Protein AF-A0A9D2KHU8-F1 (afdb_monomer)

pLDDT: mean 92.54, std 10.51, range [45.75, 98.44]

Mean predicted aligned error: 7.3 Å

Sequence (64 aa):
MTEKLQLLDHVQAINWNRIDDEKDVEVWNRLTSNFWLPEKVPLSNDIQSWNTLTHDEQQMTMRV

Secondary structure (DSSP, 8-state):
----PPPPS--PPP-TTS-S-HHHHHHHHHHHHT---GGGS-GGGGHHHHTTS-HHHHHHHHH-

InterPro domains:
  IPR000358 Ribonucleotide reductase small subunit family [PF00268] (13-64)
  IPR009078 Ferritin-like superfamily [SSF47240] (11-64)
  IPR012348 Ribonucleotide reductase-like [G3DSA:1.10.620.20] (1-64)

Radius of gyration: 23.45 Å; Cα contacts (8 Å, |Δi|>4): 4; chains: 1; bounding box: 42×20×60 Å

Organism: NCBI:txid2838697

Solvent-accessible surface area (backbone atoms only — not comparable to full-atom values): 4488 Å² total; per-residue (Å²): 136,82,83,77,80,83,74,80,93,74,83,84,84,86,52,92,92,66,70,93,53,74,61,56,58,54,52,51,52,53,54,64,71,64,64,80,61,74,87,78,54,74,64,76,74,48,53,67,64,59,70,71,52,53,71,67,57,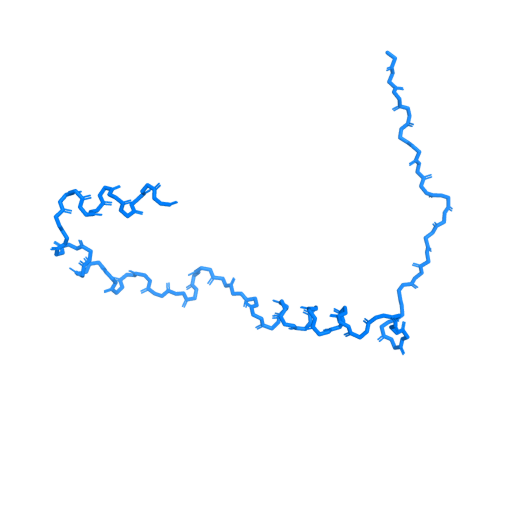51,56,52,65,77,70,114

Foldseek 3Di:
DDDDPDDDPDDDDDDPVDDPDPVVVVVVCVVVVPDDDPVVDPCVVCVVVLVVDDPVRNVVVVVD

Structure (mmCIF, N/CA/C/O backbone):
data_AF-A0A9D2KHU8-F1
#
_entry.id   AF-A0A9D2KHU8-F1
#
loop_
_atom_site.group_PDB
_atom_site.id
_atom_site.type_symbol
_atom_site.label_atom_id
_atom_site.label_alt_id
_atom_site.label_comp_id
_atom_site.label_asym_id
_atom_site.label_entity_id
_atom_site.label_seq_id
_atom_site.pdbx_PDB_ins_code
_atom_site.Cartn_x
_atom_site.Cartn_y
_atom_site.Cartn_z
_atom_site.occupancy
_atom_site.B_iso_or_equiv
_atom_site.auth_seq_id
_atom_site.auth_comp_id
_atom_site.auth_asym_id
_atom_site.auth_atom_id
_atom_site.pdbx_PDB_model_num
ATOM 1 N N . MET A 1 1 ? -21.575 0.980 -33.707 1.00 45.75 1 MET A N 1
ATOM 2 C CA . MET A 1 1 ? -20.330 0.941 -34.498 1.00 45.75 1 MET A CA 1
ATOM 3 C C . MET A 1 1 ? -19.201 0.775 -33.504 1.00 45.75 1 MET A C 1
ATOM 5 O O . MET A 1 1 ? -19.083 1.617 -32.627 1.00 45.75 1 MET A O 1
ATOM 9 N N . THR A 1 2 ? -18.492 -0.347 -33.539 1.00 52.22 2 THR A N 1
ATOM 10 C CA . THR A 1 2 ? -17.450 -0.662 -32.553 1.00 52.22 2 THR A CA 1
ATOM 11 C C . THR A 1 2 ? -16.122 -0.147 -33.092 1.00 52.22 2 THR A C 1
ATOM 13 O O . THR A 1 2 ? -15.688 -0.603 -34.150 1.00 52.22 2 THR A O 1
ATOM 16 N N . GLU A 1 3 ? -15.506 0.826 -32.419 1.00 68.00 3 GLU A N 1
ATOM 17 C CA . GLU A 1 3 ? -14.149 1.264 -32.753 1.00 68.00 3 GLU A CA 1
ATOM 18 C C . GLU A 1 3 ? -13.190 0.078 -32.617 1.00 68.00 3 GLU A C 1
ATOM 20 O O . GLU A 1 3 ? -13.107 -0.569 -31.571 1.00 68.00 3 GLU A O 1
ATOM 25 N N . LYS A 1 4 ? -12.488 -0.242 -33.708 1.00 69.31 4 LYS A N 1
ATOM 26 C CA . LYS A 1 4 ? -11.382 -1.196 -33.677 1.00 69.31 4 LYS A CA 1
ATOM 27 C C . LYS A 1 4 ? -10.254 -0.562 -32.869 1.00 69.31 4 LYS A C 1
ATOM 29 O O . LYS A 1 4 ? -9.679 0.429 -33.309 1.00 69.31 4 LYS A O 1
ATOM 34 N N . LEU A 1 5 ? -9.930 -1.155 -31.722 1.00 74.50 5 LEU A N 1
ATOM 35 C CA . LEU A 1 5 ? -8.711 -0.839 -3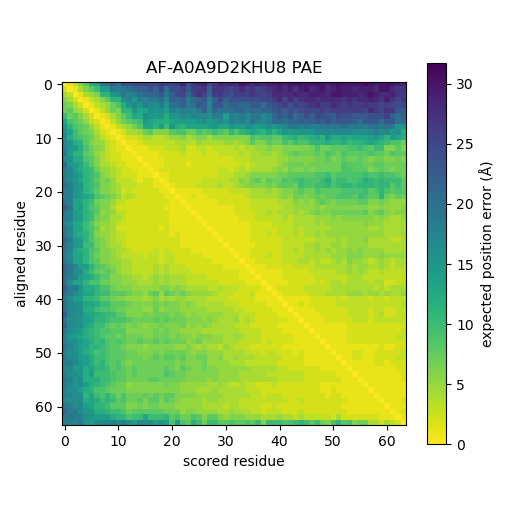0.980 1.00 74.50 5 LEU A CA 1
ATOM 36 C C . LEU A 1 5 ? -7.507 -1.006 -31.917 1.00 74.50 5 LEU A C 1
ATOM 38 O O . LEU A 1 5 ? -7.289 -2.093 -32.458 1.00 74.50 5 LEU A O 1
ATOM 42 N N . GLN A 1 6 ? -6.757 0.075 -32.137 1.00 76.38 6 GLN A N 1
ATOM 43 C CA . GLN A 1 6 ? -5.474 0.003 -32.828 1.00 76.38 6 GLN A CA 1
ATOM 44 C C . GLN A 1 6 ? -4.485 -0.742 -31.936 1.00 76.38 6 GLN A C 1
ATOM 46 O O . GLN A 1 6 ? -4.227 -0.344 -30.801 1.00 76.38 6 GLN A O 1
ATOM 51 N N . LEU A 1 7 ? -3.957 -1.844 -32.458 1.00 76.62 7 LEU A N 1
ATOM 52 C CA . LEU A 1 7 ? -2.875 -2.586 -31.830 1.00 76.62 7 LEU A CA 1
ATOM 53 C C . LEU A 1 7 ? -1.544 -2.004 -32.313 1.00 76.62 7 LEU A C 1
ATOM 55 O O . LEU A 1 7 ? -1.444 -1.533 -33.443 1.00 76.62 7 LEU A O 1
ATOM 59 N N . LEU A 1 8 ? -0.534 -2.025 -31.447 1.00 81.94 8 LEU A N 1
ATOM 60 C CA . LEU A 1 8 ? 0.820 -1.601 -31.798 1.00 81.94 8 LEU A CA 1
ATOM 61 C C . LEU A 1 8 ? 1.434 -2.595 -32.794 1.00 81.94 8 LEU A C 1
ATOM 63 O O . LEU A 1 8 ? 1.478 -3.793 -32.516 1.00 81.94 8 LEU A O 1
ATOM 67 N N . ASP A 1 9 ? 1.955 -2.089 -33.913 1.00 84.62 9 ASP A N 1
ATOM 68 C CA . ASP A 1 9 ? 2.627 -2.904 -34.938 1.00 84.62 9 ASP A CA 1
ATOM 69 C C . ASP A 1 9 ? 4.014 -3.405 -34.483 1.00 84.62 9 ASP A C 1
ATOM 71 O O . ASP A 1 9 ? 4.533 -4.391 -35.009 1.00 84.62 9 ASP A O 1
ATOM 75 N N . HIS A 1 10 ? 4.633 -2.737 -33.500 1.00 84.75 10 HIS A N 1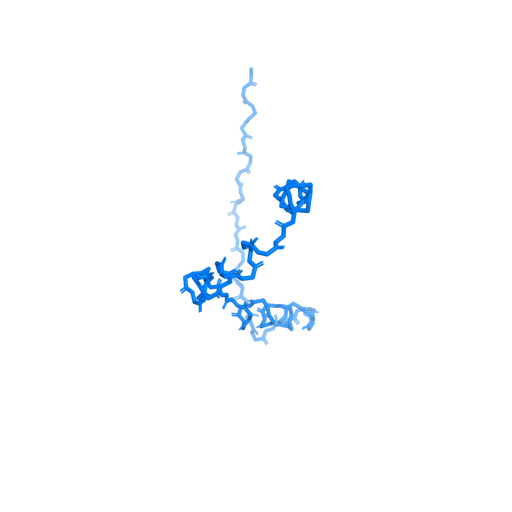
ATOM 76 C CA . HIS A 1 10 ? 5.935 -3.107 -32.945 1.00 84.75 10 HIS A CA 1
ATOM 77 C C . HIS A 1 10 ? 6.113 -2.611 -31.499 1.00 84.75 10 HIS A C 1
ATOM 79 O O . HIS A 1 10 ? 5.623 -1.542 -31.137 1.00 84.75 10 HIS A O 1
ATOM 85 N N . VAL A 1 11 ? 6.858 -3.368 -30.684 1.00 89.50 11 VAL A N 1
ATOM 86 C CA . VAL A 1 11 ? 7.237 -3.021 -29.303 1.00 89.50 11 VAL A CA 1
ATOM 87 C C . VAL A 1 11 ? 8.743 -3.208 -29.151 1.00 89.50 11 VAL A C 1
ATOM 89 O O . VAL A 1 11 ? 9.287 -4.236 -29.554 1.00 89.50 11 VAL A O 1
ATOM 92 N N . GLN A 1 12 ? 9.417 -2.224 -28.558 1.00 90.06 12 GLN A N 1
ATOM 93 C CA . GLN A 1 12 ? 10.847 -2.300 -28.269 1.00 90.06 12 GLN A CA 1
ATOM 94 C C . GLN A 1 12 ? 11.091 -2.979 -26.919 1.00 90.06 12 GLN A C 1
ATOM 96 O O . GLN A 1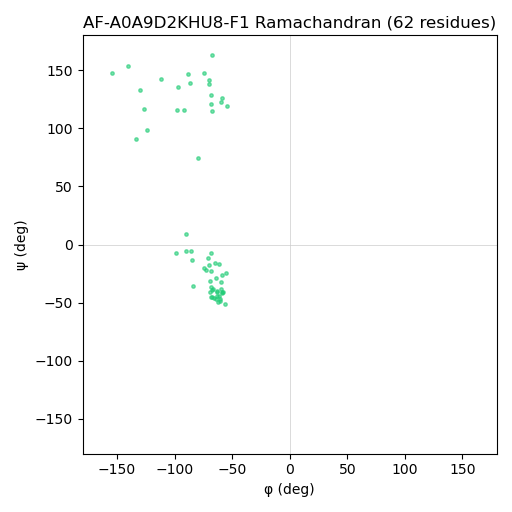 12 ? 10.380 -2.732 -25.946 1.00 90.06 12 GLN A O 1
ATOM 101 N N . ALA A 1 13 ? 12.109 -3.837 -26.859 1.00 93.88 13 ALA A N 1
ATOM 102 C CA . ALA A 1 13 ? 12.519 -4.469 -25.611 1.00 93.88 13 ALA A CA 1
ATOM 103 C C . ALA A 1 13 ? 13.159 -3.440 -24.665 1.00 93.88 13 ALA A C 1
ATOM 105 O O . ALA A 1 13 ? 13.975 -2.620 -25.084 1.00 93.88 13 ALA A O 1
ATOM 106 N N . ILE A 1 14 ? 12.816 -3.521 -23.380 1.00 94.38 14 ILE A N 1
ATOM 107 C CA . ILE A 1 14 ? 13.400 -2.678 -22.334 1.00 94.38 14 ILE A CA 1
ATOM 108 C C . ILE A 1 14 ? 14.866 -3.053 -22.072 1.00 94.38 14 ILE A C 1
ATOM 110 O O . ILE A 1 14 ? 15.217 -4.234 -22.042 1.00 94.38 14 ILE A O 1
ATOM 114 N N . ASN A 1 15 ? 15.718 -2.054 -21.833 1.00 96.00 15 ASN A N 1
ATOM 115 C CA . ASN A 1 15 ? 17.107 -2.256 -21.428 1.00 96.00 15 ASN A CA 1
ATOM 116 C C . ASN A 1 15 ? 17.406 -1.529 -20.111 1.00 96.00 15 ASN A C 1
ATOM 118 O O . ASN A 1 15 ? 17.742 -0.352 -20.106 1.00 96.00 15 ASN A O 1
ATOM 122 N N . TRP A 1 16 ? 17.375 -2.259 -18.998 1.00 95.50 16 TRP A N 1
ATOM 123 C CA . TRP A 1 16 ? 17.656 -1.712 -17.665 1.00 95.50 16 TRP A CA 1
ATOM 124 C C . TRP A 1 16 ? 19.117 -1.285 -17.437 1.00 95.50 16 TRP A C 1
ATOM 126 O O . TRP A 1 16 ? 19.418 -0.668 -16.421 1.00 95.50 16 TRP A O 1
ATOM 136 N N . ASN A 1 17 ? 20.024 -1.572 -18.377 1.00 95.56 17 ASN A N 1
ATOM 137 C CA . ASN A 1 17 ? 21.399 -1.062 -18.348 1.00 95.56 17 ASN A CA 1
ATOM 138 C C . ASN A 1 17 ? 21.549 0.287 -19.073 1.00 95.56 17 ASN A C 1
ATOM 140 O O . ASN A 1 17 ? 22.634 0.864 -19.068 1.00 95.56 17 ASN A O 1
ATOM 144 N N . ARG A 1 18 ? 20.490 0.777 -19.733 1.00 95.75 18 ARG A N 1
ATOM 145 C CA . ARG A 1 18 ? 20.447 2.079 -20.404 1.00 95.75 18 ARG A CA 1
ATOM 146 C C . ARG A 1 18 ? 19.148 2.783 -20.026 1.00 95.75 18 ARG A C 1
ATOM 148 O O . ARG A 1 18 ? 18.128 2.603 -20.681 1.00 95.75 18 ARG A O 1
ATOM 155 N N . ILE A 1 19 ? 19.221 3.559 -18.957 1.00 94.12 19 ILE A N 1
ATOM 1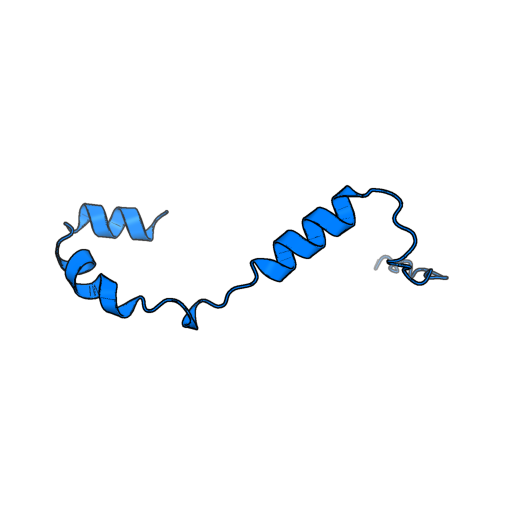56 C CA . ILE A 1 19 ? 18.091 4.285 -18.387 1.00 94.12 19 ILE A CA 1
ATOM 157 C C . ILE A 1 19 ? 18.116 5.723 -18.901 1.00 94.12 19 ILE A C 1
ATOM 159 O O . ILE A 1 19 ? 19.182 6.337 -18.929 1.00 94.12 19 ILE A O 1
ATOM 163 N N . ASP A 1 20 ? 16.958 6.237 -19.306 1.00 94.38 20 ASP A N 1
ATOM 164 C CA . ASP A 1 20 ? 16.828 7.614 -19.791 1.00 94.38 20 ASP A CA 1
ATOM 165 C C . ASP A 1 20 ? 16.660 8.617 -18.629 1.00 94.38 20 ASP A C 1
ATOM 167 O O . ASP A 1 20 ? 17.223 9.710 -18.693 1.00 94.38 20 ASP A O 1
ATOM 171 N N . ASP A 1 21 ? 15.957 8.234 -17.551 1.00 96.62 21 ASP A N 1
ATOM 172 C CA . ASP A 1 21 ? 15.821 8.997 -16.299 1.00 96.62 21 ASP A CA 1
ATOM 173 C C . ASP A 1 21 ? 16.203 8.136 -15.081 1.00 96.62 21 ASP A C 1
ATOM 175 O O . ASP A 1 21 ? 15.554 7.136 -14.764 1.00 96.62 21 ASP A O 1
ATOM 179 N N . GLU A 1 22 ? 17.255 8.525 -14.355 1.00 94.75 22 GLU A N 1
ATOM 180 C CA . GLU A 1 22 ? 17.728 7.808 -13.161 1.00 94.75 22 GLU A CA 1
ATOM 181 C C . GLU A 1 22 ? 16.634 7.625 -12.092 1.00 94.75 22 GLU A C 1
ATOM 183 O O . GLU A 1 22 ? 16.684 6.669 -11.305 1.00 94.75 22 GLU A O 1
ATOM 188 N N . LYS A 1 23 ? 15.608 8.491 -12.081 1.00 96.25 23 LYS A N 1
ATOM 189 C CA . LYS A 1 23 ? 14.489 8.392 -11.144 1.00 96.25 23 LYS A CA 1
ATOM 190 C C . LYS A 1 23 ? 13.658 7.126 -11.339 1.00 96.25 23 LYS A C 1
ATOM 192 O O . LYS A 1 23 ? 13.122 6.615 -10.353 1.00 96.25 23 LYS A O 1
ATOM 197 N N . ASP A 1 24 ? 13.596 6.580 -12.553 1.00 96.81 24 ASP A N 1
ATOM 198 C CA . ASP A 1 24 ? 12.830 5.368 -12.858 1.00 96.81 24 ASP A CA 1
ATOM 199 C C . ASP A 1 24 ? 13.335 4.170 -12.049 1.00 96.81 24 ASP A C 1
ATOM 201 O O . ASP A 1 24 ? 12.559 3.460 -11.403 1.00 96.81 24 ASP A O 1
ATOM 205 N N . VAL A 1 25 ? 14.658 3.980 -12.017 1.00 96.44 25 VAL A N 1
ATOM 206 C CA . VAL A 1 25 ? 15.289 2.893 -11.257 1.00 96.44 25 VAL A CA 1
ATOM 207 C C . VAL A 1 25 ? 15.161 3.126 -9.757 1.00 96.44 25 VAL A C 1
ATOM 209 O O . VAL A 1 25 ? 14.883 2.186 -9.011 1.00 96.44 25 VAL A O 1
ATOM 212 N N . GLU A 1 26 ? 15.329 4.366 -9.294 1.00 97.00 26 GLU A N 1
ATOM 213 C CA . GLU A 1 26 ? 15.181 4.701 -7.876 1.00 97.00 26 GLU A CA 1
ATOM 214 C C . GLU A 1 26 ? 13.763 4.384 -7.373 1.00 97.00 26 GLU A C 1
ATOM 216 O O . GLU A 1 26 ? 13.591 3.721 -6.344 1.00 97.00 26 GLU A O 1
ATOM 221 N N . VAL A 1 27 ? 12.738 4.816 -8.114 1.00 97.69 27 VAL A N 1
ATOM 222 C CA . VAL A 1 27 ? 11.331 4.588 -7.765 1.00 97.69 27 VAL A CA 1
ATOM 223 C C . VAL A 1 27 ? 10.988 3.106 -7.862 1.00 97.69 27 VAL A C 1
ATOM 225 O O . VAL A 1 27 ? 10.386 2.573 -6.928 1.00 97.69 27 VAL A O 1
ATOM 228 N N . TRP A 1 28 ? 11.413 2.417 -8.926 1.00 97.81 28 TRP A N 1
ATOM 229 C CA . TRP A 1 28 ? 11.213 0.975 -9.073 1.00 97.81 28 TRP A CA 1
ATOM 230 C C . TRP A 1 28 ? 11.791 0.198 -7.887 1.00 97.81 28 TRP A C 1
ATOM 232 O O . TRP A 1 28 ? 11.089 -0.592 -7.248 1.00 97.81 28 TRP A O 1
ATOM 242 N N . ASN A 1 29 ? 13.051 0.462 -7.537 1.00 97.31 29 ASN A N 1
ATOM 243 C CA . ASN A 1 29 ? 13.720 -0.201 -6.422 1.00 97.31 29 ASN A CA 1
ATOM 244 C C . ASN A 1 29 ? 13.037 0.121 -5.093 1.00 97.31 29 ASN A C 1
ATOM 246 O O . ASN A 1 29 ? 12.835 -0.776 -4.275 1.00 97.31 29 ASN A O 1
ATOM 250 N N . ARG A 1 30 ? 12.623 1.374 -4.872 1.00 97.94 30 ARG A N 1
ATOM 251 C CA . ARG A 1 30 ? 11.905 1.767 -3.655 1.00 97.94 30 ARG A CA 1
ATOM 252 C C . ARG A 1 30 ? 10.555 1.061 -3.534 1.00 97.94 30 ARG A C 1
ATOM 254 O O . ARG A 1 30 ? 10.217 0.614 -2.440 1.00 97.94 30 ARG A O 1
ATOM 261 N N . LEU A 1 31 ? 9.773 0.973 -4.607 1.00 98.25 31 LEU A N 1
ATOM 262 C CA . LEU A 1 31 ? 8.456 0.328 -4.577 1.00 98.25 31 LEU A CA 1
ATOM 263 C C . LEU A 1 31 ? 8.573 -1.182 -4.369 1.00 98.25 31 LEU A C 1
ATOM 265 O O . LEU A 1 31 ? 7.881 -1.737 -3.520 1.00 98.25 31 LEU A O 1
ATOM 269 N N . THR A 1 32 ? 9.485 -1.832 -5.089 1.00 97.00 32 THR A N 1
ATOM 270 C CA . THR A 1 32 ? 9.696 -3.283 -4.979 1.00 97.00 32 THR A CA 1
ATOM 271 C C . THR A 1 32 ? 10.302 -3.679 -3.633 1.00 97.00 32 THR A C 1
ATOM 273 O O . THR A 1 32 ? 9.884 -4.675 -3.050 1.00 97.00 32 THR A O 1
ATOM 276 N N . SER A 1 33 ? 11.210 -2.870 -3.078 1.00 97.31 33 SER A N 1
ATOM 277 C CA . SER A 1 33 ? 11.794 -3.120 -1.751 1.00 97.31 33 SER A CA 1
ATOM 278 C C . SER A 1 33 ? 10.789 -2.943 -0.609 1.00 97.31 33 SER A C 1
ATOM 280 O O . SER A 1 33 ? 10.898 -3.621 0.408 1.00 97.31 33 SER A O 1
ATOM 282 N N . ASN A 1 34 ? 9.809 -2.046 -0.763 1.00 97.25 34 ASN A N 1
ATOM 283 C CA . ASN A 1 34 ? 8.758 -1.814 0.233 1.00 97.25 34 ASN A CA 1
ATOM 284 C C . ASN A 1 34 ? 7.523 -2.703 0.031 1.00 97.25 34 ASN A C 1
ATOM 286 O O . ASN A 1 34 ? 6.508 -2.482 0.691 1.00 97.25 34 ASN A O 1
ATOM 290 N N . PHE A 1 35 ? 7.573 -3.690 -0.865 1.00 96.94 35 PHE A N 1
ATOM 291 C CA . PHE A 1 35 ? 6.471 -4.626 -1.041 1.00 96.94 35 PHE A CA 1
ATOM 292 C C . PHE A 1 35 ? 6.179 -5.371 0.272 1.00 96.94 35 PHE A C 1
ATOM 294 O O . PHE A 1 35 ? 7.069 -5.974 0.880 1.00 96.94 35 PHE A O 1
ATOM 301 N N . TRP A 1 36 ? 4.922 -5.333 0.716 1.00 97.00 36 TRP A N 1
ATOM 302 C CA . TRP A 1 36 ? 4.474 -6.013 1.926 1.00 97.00 36 TRP A CA 1
ATOM 303 C C . TRP A 1 36 ? 3.087 -6.622 1.732 1.00 97.00 36 TRP A C 1
ATOM 305 O O . TRP A 1 36 ? 2.298 -6.170 0.905 1.00 97.00 36 TRP A O 1
ATOM 315 N N . LEU A 1 37 ? 2.823 -7.671 2.508 1.00 96.94 37 LEU A N 1
ATOM 316 C CA . LEU A 1 37 ? 1.554 -8.385 2.535 1.00 96.94 37 LEU A CA 1
ATOM 317 C C . LEU A 1 37 ? 0.861 -8.150 3.882 1.00 96.94 37 LEU A C 1
ATOM 319 O O . LEU A 1 37 ? 1.558 -8.128 4.907 1.00 96.94 37 LEU A O 1
ATOM 323 N N . PRO A 1 38 ? -0.475 -8.004 3.910 1.00 96.50 38 PRO A N 1
ATOM 324 C CA . PRO A 1 38 ? -1.215 -7.735 5.139 1.00 96.50 38 PRO A CA 1
ATOM 325 C C . PRO A 1 38 ? -1.036 -8.831 6.196 1.00 96.50 38 PRO A C 1
ATOM 327 O O . PRO A 1 38 ? -0.943 -8.525 7.381 1.00 96.50 38 P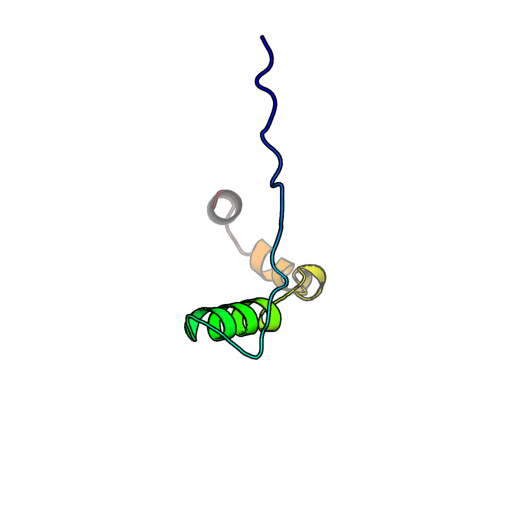RO A O 1
ATOM 330 N N . GLU A 1 39 ? -0.866 -10.090 5.788 1.00 96.94 39 GLU A N 1
ATOM 331 C CA . GLU A 1 39 ? -0.680 -11.241 6.681 1.00 96.94 39 GLU A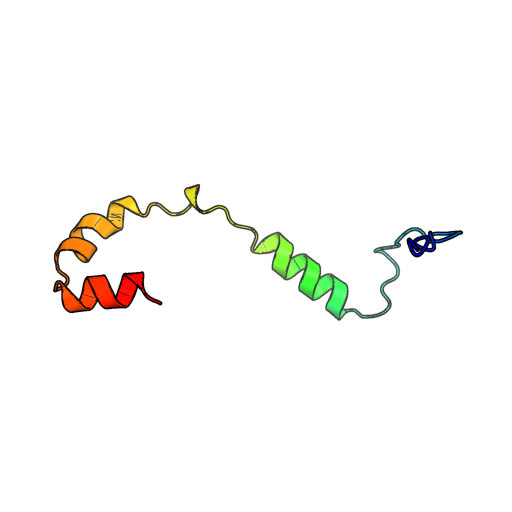 CA 1
ATOM 332 C C . GLU A 1 39 ? 0.624 -11.179 7.493 1.00 96.94 39 GLU A C 1
ATOM 334 O O . GLU A 1 39 ? 0.777 -11.896 8.481 1.00 96.94 39 GLU A O 1
ATOM 339 N N . LYS A 1 40 ? 1.575 -10.320 7.104 1.00 93.44 40 LYS A N 1
ATOM 340 C CA . LYS A 1 40 ? 2.819 -10.099 7.853 1.00 93.44 40 LYS A CA 1
ATOM 341 C C . LYS A 1 40 ? 2.594 -9.271 9.127 1.00 93.44 40 LYS A C 1
ATOM 343 O O . LYS A 1 40 ? 3.447 -9.292 10.013 1.00 93.44 40 LYS A O 1
ATOM 348 N N . VAL A 1 41 ? 1.492 -8.523 9.219 1.00 96.75 41 VAL A N 1
ATOM 349 C CA . VAL A 1 41 ? 1.198 -7.626 10.345 1.00 96.75 41 VAL A CA 1
ATOM 350 C C . VAL A 1 41 ? 0.252 -8.328 11.333 1.00 96.75 41 VAL A C 1
ATOM 352 O O . VAL A 1 41 ? -0.888 -8.624 10.974 1.00 96.75 41 VAL A O 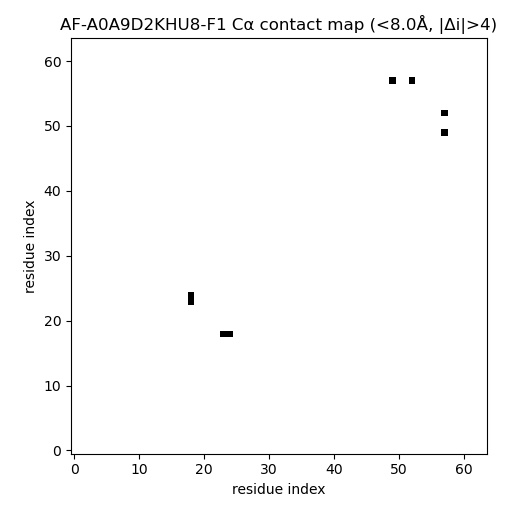1
ATOM 355 N N . PRO A 1 42 ? 0.673 -8.602 12.584 1.00 96.31 42 PRO A N 1
ATOM 356 C CA . PRO A 1 42 ? -0.143 -9.334 13.553 1.00 96.31 42 PRO A CA 1
ATOM 357 C C . PRO A 1 42 ? -1.202 -8.433 14.216 1.00 96.31 42 PRO A C 1
ATOM 359 O O . PRO A 1 42 ? -1.091 -8.086 15.391 1.00 96.31 42 PRO A O 1
ATOM 362 N N . LEU A 1 43 ? -2.262 -8.092 13.474 1.00 96.19 43 LEU A N 1
ATOM 363 C CA . LEU A 1 43 ? -3.354 -7.222 13.947 1.00 96.19 43 LEU A CA 1
ATOM 364 C C . LEU A 1 43 ? 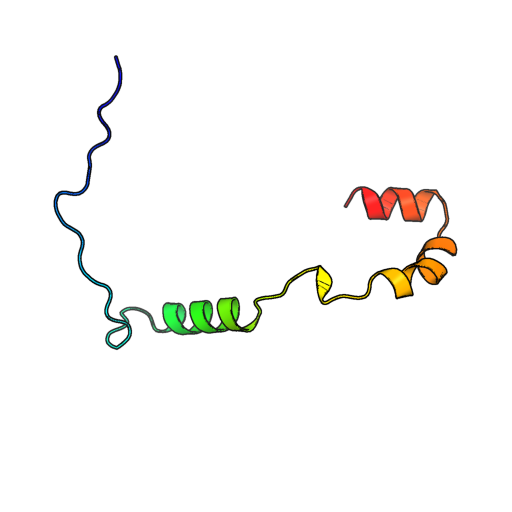-4.125 -7.785 15.156 1.00 96.19 43 LEU A C 1
ATOM 366 O O . LEU A 1 43 ? -4.801 -7.043 15.862 1.00 96.19 43 LEU A O 1
ATOM 370 N N . SER A 1 44 ? -4.007 -9.086 15.448 1.00 96.81 44 SER A N 1
ATOM 371 C CA . SER A 1 44 ? -4.606 -9.698 16.643 1.00 96.81 44 SER A CA 1
ATOM 372 C C . SER A 1 44 ? -4.123 -9.067 17.953 1.00 96.81 44 SER A C 1
ATOM 374 O O . SER A 1 44 ? -4.845 -9.100 18.947 1.00 96.81 44 SER A O 1
ATOM 376 N N . ASN A 1 45 ? -2.917 -8.491 17.963 1.00 97.12 45 ASN A N 1
ATOM 377 C CA . ASN A 1 45 ? -2.357 -7.839 19.146 1.00 97.12 45 ASN A CA 1
ATOM 378 C C . ASN A 1 45 ? -3.103 -6.545 19.512 1.00 97.12 45 ASN A C 1
ATOM 380 O O . ASN A 1 45 ? -3.116 -6.166 20.682 1.00 97.12 45 ASN A O 1
ATOM 384 N N . ASP A 1 46 ? -3.789 -5.921 18.552 1.00 97.50 46 ASP A N 1
ATOM 385 C CA . ASP A 1 46 ? -4.460 -4.633 18.744 1.00 97.50 46 ASP A CA 1
ATOM 386 C C . ASP A 1 46 ? -5.879 -4.780 19.321 1.00 97.50 46 ASP A C 1
ATOM 388 O O . ASP A 1 46 ? -6.504 -3.786 19.685 1.00 97.50 46 ASP A O 1
ATOM 392 N N . ILE A 1 47 ? -6.397 -6.009 19.477 1.00 97.44 47 ILE A N 1
ATOM 393 C CA . ILE A 1 47 ? -7.767 -6.273 19.959 1.00 97.44 47 ILE A CA 1
ATOM 394 C C . ILE A 1 47 ? -8.015 -5.659 21.346 1.00 97.44 47 ILE A C 1
ATOM 396 O O . ILE A 1 47 ? -9.085 -5.108 21.599 1.00 97.44 47 ILE A O 1
ATOM 400 N N . GLN A 1 48 ? -7.041 -5.742 22.259 1.00 97.81 48 GLN A N 1
ATOM 401 C CA . GLN A 1 48 ? -7.201 -5.189 23.608 1.00 97.81 48 GLN A CA 1
ATOM 402 C C . GLN A 1 48 ? -7.314 -3.664 23.575 1.00 97.81 48 GLN A C 1
ATOM 404 O O . GLN A 1 48 ? -8.219 -3.115 24.196 1.00 97.81 48 GLN A O 1
ATOM 409 N N . SER A 1 49 ? -6.446 -2.999 22.810 1.00 97.94 49 SER A N 1
ATOM 410 C CA . SER A 1 49 ? -6.468 -1.546 22.624 1.00 97.94 49 SER A CA 1
ATOM 411 C C . SER A 1 49 ? -7.714 -1.081 21.868 1.00 97.94 49 SER A C 1
ATOM 413 O O . SER A 1 49 ? -8.312 -0.073 22.226 1.00 97.94 49 SER A O 1
ATOM 415 N N . TRP A 1 50 ? -8.173 -1.838 20.871 1.00 97.81 50 TRP A N 1
ATOM 416 C CA . TRP A 1 50 ? -9.425 -1.553 20.169 1.00 97.81 50 TRP A CA 1
ATOM 417 C C . TRP A 1 50 ? -10.628 -1.536 21.121 1.00 97.81 50 TRP A C 1
ATOM 419 O O . TRP A 1 50 ? -11.480 -0.650 21.046 1.00 97.81 50 TRP A O 1
ATOM 429 N N . ASN A 1 51 ? -10.665 -2.473 22.072 1.00 97.50 51 ASN A N 1
ATOM 430 C CA . ASN A 1 51 ? -11.738 -2.578 23.060 1.00 97.50 51 ASN A CA 1
ATOM 431 C C . ASN A 1 51 ? -11.731 -1.459 24.117 1.00 97.50 51 ASN A C 1
ATOM 433 O O . ASN A 1 51 ? -12.705 -1.347 24.858 1.00 97.50 51 ASN A O 1
ATOM 437 N N . THR A 1 52 ? -10.674 -0.639 24.212 1.00 98.12 52 THR A N 1
ATOM 438 C CA . THR A 1 52 ? -10.659 0.523 25.122 1.00 98.12 52 THR A CA 1
ATOM 439 C C . THR A 1 52 ? -11.300 1.772 24.521 1.00 98.12 52 THR A C 1
ATOM 441 O O . THR A 1 52 ? -11.541 2.728 25.253 1.00 98.12 52 THR A O 1
ATOM 444 N N . LEU A 1 53 ? -11.547 1.786 23.209 1.00 98.00 53 LEU A N 1
ATOM 445 C CA . LEU A 1 53 ? -12.151 2.919 22.513 1.00 98.00 53 LEU A CA 1
ATOM 446 C C . LEU A 1 53 ? -13.654 3.018 22.801 1.00 98.00 53 LEU A C 1
ATOM 448 O O . LEU A 1 53 ? -14.355 2.015 22.949 1.00 98.00 53 LEU A O 1
ATOM 452 N N . THR A 1 54 ? -14.163 4.245 22.825 1.00 98.44 54 THR A N 1
ATOM 453 C CA . THR A 1 54 ? -15.601 4.522 22.824 1.00 98.44 54 THR A CA 1
ATOM 454 C C . THR A 1 54 ? -16.239 4.113 21.496 1.00 98.44 54 THR A C 1
ATOM 456 O O . THR A 1 54 ? -15.570 3.943 20.474 1.00 98.44 54 THR A O 1
ATOM 459 N N . HIS A 1 55 ? -17.567 3.978 21.491 1.00 97.81 55 HIS A N 1
ATOM 460 C CA . HIS A 1 55 ? -18.299 3.640 20.271 1.00 97.81 55 HIS A CA 1
ATOM 461 C C . HIS A 1 55 ? -18.071 4.665 19.148 1.00 97.81 55 HIS A C 1
ATOM 463 O O . HIS A 1 55 ? -17.861 4.277 17.999 1.00 97.81 55 HIS A O 1
ATOM 469 N N . ASP A 1 56 ? -18.059 5.955 19.490 1.00 98.19 56 ASP A N 1
ATOM 470 C CA . ASP A 1 56 ? -17.860 7.038 18.526 1.00 98.19 56 ASP A CA 1
ATOM 471 C C . ASP A 1 56 ? -16.435 7.018 17.947 1.00 98.19 56 ASP A C 1
ATOM 473 O O . ASP A 1 56 ? -16.259 7.197 16.741 1.00 98.19 56 ASP A O 1
ATOM 477 N N . GLU A 1 57 ? -15.421 6.717 18.769 1.00 98.25 57 GLU A N 1
ATOM 478 C CA . GLU A 1 57 ? -14.031 6.554 18.318 1.00 98.25 57 GLU A CA 1
ATOM 479 C C . GLU A 1 57 ? -13.884 5.366 17.359 1.00 98.25 57 GLU A C 1
ATOM 481 O O . GLU A 1 57 ? -13.321 5.522 16.276 1.00 98.25 57 GLU A O 1
ATOM 486 N N . GLN A 1 58 ? -14.459 4.204 17.692 1.00 97.88 58 GLN A N 1
ATOM 487 C CA . GLN A 1 58 ? -14.447 3.039 16.798 1.00 97.88 58 GLN A CA 1
ATOM 488 C C . GLN A 1 58 ? -15.169 3.328 15.474 1.00 97.88 58 GLN A C 1
ATOM 490 O O . GLN A 1 58 ? -14.675 2.981 14.397 1.00 97.88 58 GLN A O 1
ATOM 495 N N . GLN A 1 59 ? -16.339 3.976 15.534 1.00 98.12 59 GLN A N 1
ATOM 496 C CA . GLN A 1 59 ? -17.119 4.330 14.348 1.00 98.12 59 GLN A CA 1
ATOM 497 C C . GLN A 1 59 ? -16.359 5.299 13.442 1.00 98.12 59 GLN A C 1
ATOM 499 O O . GLN A 1 59 ? -16.410 5.160 12.218 1.00 98.12 59 GLN A O 1
ATOM 504 N N . MET A 1 60 ? -15.660 6.268 14.032 1.00 97.69 60 MET A N 1
ATOM 505 C CA . MET A 1 60 ? -14.810 7.188 13.295 1.00 97.69 60 MET A CA 1
ATOM 506 C C . MET A 1 60 ? -13.670 6.439 12.595 1.00 97.69 60 MET A C 1
ATOM 508 O O . MET A 1 60 ? -13.521 6.610 11.389 1.00 97.69 60 MET A O 1
ATOM 512 N N . THR A 1 61 ? -12.922 5.568 13.288 1.00 97.31 61 THR A N 1
ATOM 513 C CA . THR A 1 61 ? -11.795 4.821 12.689 1.00 97.31 61 THR A CA 1
ATOM 514 C C . THR A 1 61 ? -12.228 3.946 11.508 1.00 97.31 61 THR A C 1
ATOM 516 O O . THR A 1 61 ? -11.523 3.892 10.509 1.00 97.31 61 THR A O 1
ATOM 519 N N . MET A 1 62 ? -13.399 3.302 11.569 1.00 97.00 62 MET A N 1
ATOM 520 C CA . MET A 1 62 ? -13.896 2.462 10.466 1.00 97.00 62 MET A CA 1
ATOM 521 C C . MET A 1 62 ? -14.316 3.240 9.206 1.00 97.00 62 MET A C 1
ATOM 523 O O . MET A 1 62 ? -14.513 2.627 8.159 1.00 97.00 62 MET A O 1
ATOM 527 N N . ARG A 1 63 ? -14.541 4.555 9.304 1.00 97.06 63 ARG A N 1
ATOM 528 C CA . ARG A 1 63 ? -15.052 5.392 8.201 1.00 97.06 63 ARG A CA 1
ATOM 529 C C . ARG A 1 63 ? -13.971 6.179 7.458 1.00 97.06 63 ARG A C 1
ATOM 531 O O . ARG A 1 63 ? -14.315 6.830 6.473 1.00 97.06 63 ARG A O 1
ATOM 538 N N . VAL A 1 64 ? -12.731 6.166 7.950 1.00 89.94 64 VAL A N 1
ATOM 539 C CA . VAL A 1 64 ? -11.569 6.814 7.315 1.00 89.94 64 VAL A CA 1
ATOM 540 C C . VAL A 1 64 ? -11.061 5.941 6.178 1.00 89.94 64 VAL A C 1
ATOM 542 O O . VAL A 1 64 ? -10.990 6.465 5.046 1.00 89.94 64 VAL A O 1
#

Nearest PDB structures (foldseek):
  4n83-assembly2_H  TM=9.619E-01  e=4.320E-03  Streptococcus sanguinis SK36
  6tqv-assembly1_B  TM=9.132E-01  e=3.574E-02  Bacillus anthracis str. Sterne
  6tqz-assembly1_B  TM=9.073E-01  e=3.574E-02  Bacillus anthracis
  6tqz-assembly1_A  TM=9.058E-01  e=3.574E-02  Bacillus anthracis
  4bmq-assembly1_A  TM=9.169E-01  e=3.844E-02  Bacillus cereus